Protein AF-A0AAV7XC94-F1 (afdb_monomer)

pLDDT: mean 72.64, std 17.97, range [33.59, 94.62]

Sequence (104 aa):
MVASLAPSDSPNALSVISAAINGQRGFNDAAASACSTCGEEKAPKKCSKCKAVQYCDRECQRLHWFLHKKACARLGSSINALGNHNNSLTEGSASQTSTNFVSA

Nearest PDB structures (foldseek):
  6cby-assembly2_B  TM=8.749E-01  e=3.946E-02  Homo sapiens
  6paf-assembly1_A  TM=8.270E-01  e=3.946E-02  Homo sapiens
  2dan-assembly1_A  TM=7.561E-01  e=1.829E-02  Homo sapiens
  2d8q-assembly1_A  TM=6.613E-01  e=1.706E-02  Homo sapiens
  6p7z-assembly1_A  TM=7.333E-01  e=2.256E-02  Homo sapiens

Organism: NCBI:txid439358

Radius of gyration: 21.7 Å; Cα contacts (8 Å, |Δi|>4): 77; chains: 1; bounding box: 29×48×55 Å

Structure (mmCIF, N/CA/C/O backbone):
data_AF-A0AAV7XC94-F1
#
_entry.id   AF-A0AAV7XC94-F1
#
loop_
_atom_site.group_PDB
_atom_site.id
_atom_site.type_symbol
_atom_site.label_atom_id
_atom_site.label_alt_id
_atom_site.label_comp_id
_atom_site.label_asym_id
_atom_site.label_entity_id
_atom_site.label_seq_id
_atom_site.pdbx_PDB_ins_code
_atom_site.Cartn_x
_atom_site.Cartn_y
_atom_site.Cartn_z
_atom_site.occupancy
_atom_site.B_iso_or_equiv
_atom_site.auth_seq_id
_atom_site.auth_comp_id
_atom_site.auth_asym_id
_atom_site.auth_atom_id
_atom_site.pdbx_PDB_model_num
ATOM 1 N N . MET A 1 1 ? -15.736 2.435 44.854 1.00 47.00 1 MET A N 1
ATOM 2 C CA . MET A 1 1 ? -15.168 1.076 44.751 1.00 47.00 1 MET A CA 1
ATOM 3 C C . MET A 1 1 ? -14.555 0.962 43.363 1.00 47.00 1 MET A C 1
ATOM 5 O O . MET A 1 1 ? -15.300 0.986 42.396 1.00 47.00 1 MET A O 1
ATOM 9 N N . VAL A 1 2 ? -13.225 0.991 43.253 1.00 49.41 2 VAL A N 1
ATOM 10 C CA . VAL A 1 2 ? -12.507 0.820 41.976 1.00 49.41 2 VAL A CA 1
ATOM 11 C C . VAL A 1 2 ? -12.248 -0.673 41.801 1.00 49.41 2 VAL A C 1
ATOM 13 O O . VAL A 1 2 ? -11.648 -1.290 42.676 1.00 49.41 2 VAL A O 1
ATOM 16 N N . ALA A 1 3 ? -12.752 -1.262 40.718 1.00 52.62 3 ALA A N 1
ATOM 17 C CA . ALA A 1 3 ? -12.466 -2.647 40.369 1.00 52.62 3 ALA A CA 1
ATOM 18 C C . ALA A 1 3 ? -11.039 -2.741 39.805 1.00 52.62 3 ALA A C 1
ATOM 20 O O . ALA A 1 3 ? -10.679 -1.979 38.907 1.00 52.62 3 ALA A O 1
ATOM 21 N N . SER A 1 4 ? -10.225 -3.656 40.336 1.00 59.31 4 SER A N 1
ATOM 22 C CA . SER A 1 4 ? -8.904 -3.978 39.788 1.00 59.31 4 SER A CA 1
ATOM 23 C C . SER A 1 4 ? -9.058 -4.541 38.374 1.00 59.31 4 SER A C 1
ATOM 25 O O . SER A 1 4 ? -9.587 -5.631 38.193 1.00 59.31 4 SER A O 1
ATOM 27 N N . LEU A 1 5 ? -8.603 -3.786 37.374 1.00 58.00 5 LEU A N 1
ATOM 28 C CA . LEU A 1 5 ? -8.712 -4.121 35.946 1.00 58.00 5 LEU A CA 1
ATOM 29 C C . LEU A 1 5 ? -7.554 -4.989 35.415 1.00 58.00 5 LEU A C 1
ATOM 31 O O . LEU A 1 5 ? -7.440 -5.173 34.207 1.00 58.00 5 LEU A O 1
ATOM 35 N N . ALA A 1 6 ? -6.676 -5.506 36.276 1.00 64.19 6 ALA A N 1
ATOM 36 C CA . ALA A 1 6 ? -5.547 -6.326 35.845 1.00 64.19 6 ALA A CA 1
ATOM 37 C C . ALA A 1 6 ? -5.864 -7.822 36.034 1.00 64.19 6 ALA A C 1
ATOM 39 O O . ALA A 1 6 ? -6.093 -8.233 37.174 1.00 64.19 6 ALA A O 1
ATOM 40 N N . PRO A 1 7 ? -5.874 -8.649 34.969 1.00 60.41 7 PRO A N 1
ATOM 41 C CA . PRO A 1 7 ? -5.828 -10.096 35.138 1.00 60.41 7 PRO A CA 1
ATOM 42 C C . PRO A 1 7 ? -4.518 -10.479 35.848 1.00 60.41 7 PRO A C 1
ATOM 44 O O . PRO A 1 7 ? -3.471 -9.885 35.599 1.00 60.41 7 PRO A O 1
ATOM 47 N N . SER A 1 8 ? -4.587 -11.449 36.761 1.00 63.34 8 SER A N 1
ATOM 48 C CA . SER A 1 8 ? -3.474 -11.906 37.611 1.00 63.34 8 SER A CA 1
ATOM 49 C C . SER A 1 8 ? -2.351 -12.625 36.859 1.00 63.34 8 SER A C 1
ATOM 51 O O . SER A 1 8 ? -1.330 -12.951 37.459 1.00 63.34 8 SER A O 1
ATOM 53 N N . ASP A 1 9 ? -2.527 -12.859 35.561 1.00 74.25 9 ASP A N 1
ATOM 54 C CA . ASP A 1 9 ? -1.552 -13.532 34.720 1.00 74.25 9 ASP A CA 1
ATOM 55 C C . ASP A 1 9 ? -0.725 -12.488 33.974 1.00 74.25 9 ASP A C 1
ATOM 57 O O . ASP A 1 9 ? -1.225 -11.735 33.131 1.00 74.25 9 ASP A O 1
ATOM 61 N N . SER A 1 10 ? 0.564 -12.425 34.301 1.00 75.06 10 SER A N 1
ATOM 62 C CA . SER A 1 10 ? 1.506 -11.598 33.564 1.00 75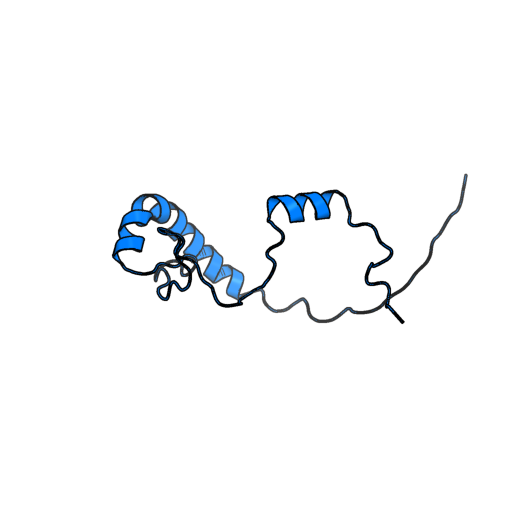.06 10 SER A CA 1
ATOM 63 C C . SER A 1 10 ? 1.567 -12.074 32.105 1.00 75.06 10 SER A C 1
ATOM 65 O O . SER A 1 10 ? 1.687 -13.275 31.841 1.00 75.06 10 SER A O 1
ATOM 67 N N . PRO A 1 11 ? 1.472 -11.160 31.123 1.00 78.25 11 PRO A N 1
ATOM 68 C CA . PRO A 1 11 ? 1.561 -11.545 29.725 1.00 78.25 11 PRO A CA 1
ATOM 69 C C . PRO A 1 11 ? 2.936 -12.163 29.454 1.00 78.25 11 PRO A C 1
ATOM 71 O O . PRO A 1 11 ? 3.967 -11.629 29.866 1.00 78.25 11 PRO A O 1
ATOM 74 N N . ASN A 1 12 ? 2.945 -13.296 28.749 1.00 88.12 12 ASN A N 1
ATOM 75 C CA . ASN A 1 12 ? 4.170 -13.945 28.292 1.00 88.12 12 ASN A CA 1
ATOM 76 C C . ASN A 1 12 ? 5.077 -12.920 27.582 1.00 88.12 12 ASN A C 1
ATOM 78 O O . ASN A 1 12 ? 4.604 -12.118 26.779 1.00 88.12 12 ASN A O 1
ATOM 82 N N . ALA A 1 13 ? 6.389 -12.966 27.818 1.00 87.38 13 ALA A N 1
ATOM 83 C CA . ALA A 1 13 ? 7.348 -12.066 27.177 1.00 87.38 13 ALA A CA 1
ATOM 84 C C . ALA A 1 13 ? 7.169 -12.014 25.647 1.00 87.38 13 ALA A C 1
ATOM 86 O O . ALA A 1 13 ? 7.224 -10.940 25.051 1.00 87.38 13 ALA A O 1
ATOM 87 N N . LEU A 1 14 ? 6.856 -13.153 25.014 1.00 87.81 14 LEU A N 1
ATOM 88 C CA . LEU A 1 14 ? 6.553 -13.206 23.581 1.00 87.81 14 LEU A CA 1
ATOM 89 C C . LEU A 1 14 ? 5.295 -12.422 23.191 1.00 87.81 14 LEU A C 1
ATOM 91 O O . LEU A 1 14 ? 5.293 -11.794 22.132 1.00 87.81 14 LEU A O 1
ATOM 95 N N . SER A 1 15 ? 4.236 -12.436 24.006 1.00 82.12 15 SER A N 1
ATOM 96 C CA . SER A 1 15 ? 3.019 -11.676 23.705 1.00 82.12 15 SER A CA 1
ATOM 97 C C . SER A 1 15 ? 3.249 -10.177 23.875 1.00 82.12 15 SER A C 1
ATOM 99 O O . SER A 1 15 ? 2.776 -9.404 23.046 1.00 82.12 15 SER A O 1
ATOM 101 N N . VAL A 1 16 ? 4.057 -9.769 24.859 1.00 83.00 16 VAL A N 1
ATOM 102 C CA . VAL A 1 16 ? 4.460 -8.367 25.049 1.00 83.00 16 VAL A CA 1
ATOM 103 C C . VAL A 1 16 ? 5.313 -7.871 23.881 1.00 83.00 16 VAL A C 1
ATOM 105 O O . VAL A 1 16 ? 5.020 -6.823 23.311 1.00 83.00 16 VAL A O 1
ATOM 108 N N . ILE A 1 17 ? 6.330 -8.637 23.472 1.00 85.31 17 ILE A N 1
ATOM 109 C CA . ILE A 1 17 ? 7.192 -8.288 22.330 1.00 85.31 17 ILE A CA 1
ATOM 110 C C . ILE A 1 17 ? 6.369 -8.232 21.040 1.00 85.31 17 ILE A C 1
ATOM 112 O O . ILE A 1 17 ? 6.494 -7.286 20.265 1.00 85.31 17 ILE A O 1
ATOM 116 N N . SER A 1 18 ? 5.484 -9.207 20.822 1.00 83.00 18 SER A N 1
ATOM 117 C CA . SER A 1 18 ? 4.613 -9.229 19.643 1.00 83.00 18 SER A CA 1
ATOM 118 C C . SER A 1 18 ? 3.646 -8.046 19.628 1.00 83.00 18 SER A C 1
ATOM 120 O O . SER A 1 18 ? 3.433 -7.455 18.572 1.00 83.00 18 SER A O 1
ATOM 122 N N . ALA A 1 19 ? 3.081 -7.670 20.777 1.00 78.50 19 ALA A N 1
ATOM 123 C CA . ALA A 1 19 ? 2.218 -6.498 20.895 1.00 78.50 19 ALA A CA 1
ATOM 124 C C . ALA A 1 19 ? 2.989 -5.189 20.652 1.00 78.50 19 ALA A C 1
ATOM 126 O O . ALA A 1 19 ? 2.470 -4.284 20.005 1.00 78.50 19 ALA A O 1
ATOM 127 N N . ALA A 1 20 ? 4.243 -5.102 21.102 1.00 82.19 20 ALA A N 1
ATOM 128 C CA . ALA A 1 20 ? 5.097 -3.940 20.868 1.00 82.19 20 ALA A CA 1
ATOM 129 C C . ALA A 1 20 ? 5.506 -3.799 19.391 1.00 82.19 20 ALA A C 1
ATOM 131 O O . ALA A 1 20 ? 5.414 -2.707 18.836 1.00 82.19 20 ALA A O 1
ATOM 132 N N . ILE A 1 21 ? 5.905 -4.897 18.733 1.00 83.75 21 ILE A N 1
ATOM 133 C CA . ILE A 1 21 ? 6.300 -4.898 17.312 1.00 83.75 21 ILE A CA 1
ATOM 134 C C . ILE A 1 21 ? 5.105 -4.590 16.408 1.00 83.75 21 ILE A C 1
ATOM 136 O O . ILE A 1 21 ? 5.224 -3.818 15.459 1.00 83.75 21 ILE A O 1
ATOM 140 N N . ASN A 1 22 ? 3.949 -5.189 16.693 1.00 74.12 22 ASN A N 1
ATOM 141 C CA . ASN A 1 22 ? 2.747 -4.990 15.884 1.00 74.12 22 ASN A CA 1
ATOM 142 C C . ASN A 1 22 ? 1.986 -3.698 16.235 1.00 74.12 22 ASN A C 1
ATOM 144 O O . ASN A 1 22 ? 1.032 -3.350 15.532 1.00 74.12 22 ASN A O 1
ATOM 148 N N . GLY A 1 23 ? 2.424 -2.997 17.287 1.00 72.19 23 GLY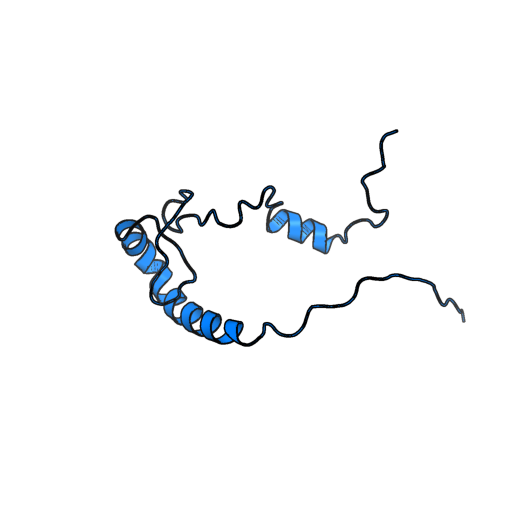 A N 1
ATOM 149 C CA . GLY A 1 23 ? 1.758 -1.850 17.887 1.00 72.19 23 GLY A CA 1
ATOM 150 C C . GLY A 1 23 ? 0.485 -2.248 18.635 1.00 72.19 23 GLY A C 1
ATOM 151 O O . GLY A 1 23 ? -0.317 -3.057 18.163 1.00 72.19 23 GLY A O 1
ATOM 152 N N . GLN A 1 24 ? 0.241 -1.613 19.783 1.00 62.19 24 GLN A N 1
ATOM 153 C CA . GLN A 1 24 ? -1.099 -1.556 20.360 1.00 62.19 24 GLN A CA 1
ATOM 154 C C . GLN A 1 24 ? -1.952 -0.753 19.369 1.00 62.19 24 GLN A C 1
ATOM 156 O O . GLN A 1 24 ? -1.972 0.475 19.431 1.00 62.19 24 GLN A O 1
ATOM 161 N N . ARG A 1 25 ? -2.607 -1.419 18.407 1.00 59.59 25 ARG A N 1
ATOM 162 C CA . ARG A 1 25 ? -3.622 -0.795 17.542 1.00 59.59 25 ARG A CA 1
ATOM 163 C C . ARG A 1 25 ? -4.846 -0.465 18.396 1.00 59.59 25 ARG A C 1
ATOM 165 O O . ARG A 1 25 ? -5.879 -1.123 18.322 1.00 59.59 25 ARG A O 1
ATOM 172 N N . GLY A 1 26 ? -4.674 0.503 19.290 1.00 59.09 26 GLY A N 1
ATOM 173 C CA . GLY A 1 26 ? -5.742 1.118 20.048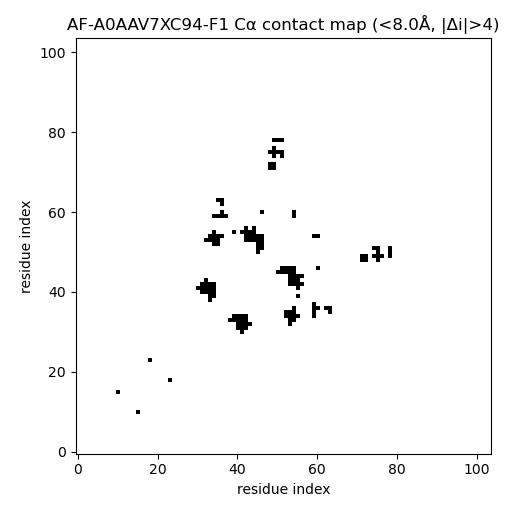 1.00 59.09 26 GLY A CA 1
ATOM 174 C C . GLY A 1 26 ? -6.699 1.779 19.068 1.00 59.09 26 GLY A C 1
ATOM 175 O O . GLY A 1 26 ? -6.268 2.534 18.204 1.00 59.09 26 GLY A O 1
ATOM 176 N N . PHE A 1 27 ? -7.980 1.459 19.235 1.00 53.31 27 PHE A N 1
ATOM 177 C CA . PHE A 1 27 ? -9.126 1.956 18.475 1.00 53.31 27 PHE A CA 1
ATOM 178 C C . PHE A 1 27 ? -9.219 1.419 17.044 1.00 53.31 27 PHE A C 1
ATOM 180 O O . PHE A 1 27 ? -8.849 2.021 16.044 1.00 53.31 27 PHE A O 1
ATOM 187 N N . ASN A 1 28 ? -9.783 0.216 16.990 1.00 62.34 28 ASN A N 1
ATOM 188 C CA . ASN A 1 28 ? -10.377 -0.380 15.812 1.00 62.34 28 ASN A CA 1
ATOM 189 C C . ASN A 1 28 ? -11.554 0.479 15.309 1.00 62.34 28 ASN A C 1
ATOM 191 O O . ASN A 1 28 ? -12.705 0.201 15.642 1.00 62.34 28 ASN A O 1
ATOM 195 N N . ASP A 1 29 ? -11.283 1.455 14.448 1.00 54.41 29 ASP A N 1
ATOM 196 C CA . ASP A 1 29 ? -12.259 1.848 13.435 1.00 54.41 29 ASP A CA 1
ATOM 197 C C . ASP A 1 29 ? -12.264 0.740 12.381 1.00 54.41 29 ASP A C 1
ATOM 199 O O . ASP A 1 29 ? -11.450 0.724 11.457 1.00 54.41 29 ASP A O 1
ATOM 203 N N . ALA A 1 30 ? -13.173 -0.222 12.546 1.00 53.81 30 ALA A N 1
ATOM 204 C CA . ALA A 1 30 ? -13.325 -1.460 11.771 1.00 53.81 30 ALA A CA 1
ATOM 205 C C . ALA A 1 30 ? -13.447 -1.307 10.230 1.00 53.81 30 ALA A C 1
ATOM 207 O O . ALA A 1 30 ? -13.751 -2.275 9.534 1.00 53.81 30 ALA A O 1
ATOM 208 N N . ALA A 1 31 ? -13.234 -0.119 9.666 1.00 55.06 31 ALA A N 1
ATOM 209 C CA . ALA A 1 31 ? -13.296 0.159 8.237 1.00 55.06 31 ALA A CA 1
ATOM 210 C C . ALA A 1 31 ? -12.317 1.251 7.756 1.00 55.06 31 ALA A C 1
ATOM 212 O O . ALA A 1 31 ? -12.391 1.633 6.585 1.00 55.06 31 ALA A O 1
ATOM 213 N N . ALA A 1 32 ? -11.388 1.744 8.590 1.00 57.50 32 ALA A N 1
ATOM 214 C CA . ALA A 1 32 ? -10.394 2.740 8.177 1.00 57.50 32 ALA A CA 1
ATOM 215 C C . ALA A 1 32 ? -9.288 2.078 7.343 1.00 57.50 32 ALA A C 1
ATOM 217 O O . ALA A 1 32 ? -8.165 1.814 7.762 1.00 57.50 32 ALA A O 1
ATOM 218 N N . SER A 1 33 ? -9.651 1.742 6.117 1.00 75.06 33 SER A N 1
ATOM 219 C CA . SER A 1 33 ? -8.723 1.227 5.136 1.00 75.06 33 SER A CA 1
ATOM 220 C C . SER A 1 33 ? -7.827 2.360 4.665 1.00 75.06 33 SER A C 1
ATOM 222 O O . SER A 1 33 ? -8.294 3.254 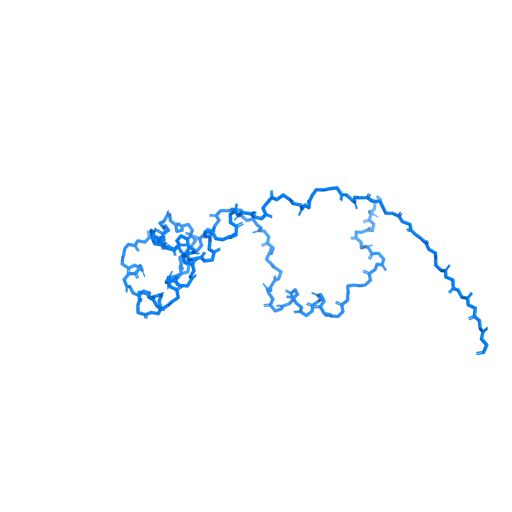3.964 1.00 75.06 33 SER A O 1
ATOM 224 N N . ALA A 1 34 ? -6.563 2.350 5.075 1.00 87.00 34 ALA A N 1
ATOM 225 C CA . ALA A 1 34 ? -5.597 3.354 4.651 1.00 87.00 34 ALA A CA 1
ATOM 226 C C . ALA A 1 34 ? -5.136 3.108 3.209 1.00 87.00 34 ALA A C 1
ATOM 228 O O . ALA A 1 34 ? -5.016 1.965 2.744 1.00 87.00 34 ALA A O 1
ATOM 229 N N . CYS A 1 35 ? -4.850 4.190 2.493 1.00 91.62 35 CYS A N 1
ATOM 230 C CA . CYS A 1 35 ? -4.260 4.110 1.170 1.00 91.62 35 CYS A CA 1
ATOM 231 C C . CYS A 1 35 ? -2.836 3.560 1.258 1.00 91.62 35 CYS A C 1
ATOM 233 O O . CYS A 1 35 ? -1.970 4.149 1.897 1.00 91.62 35 CYS A O 1
ATOM 235 N N . SER A 1 36 ? -2.548 2.479 0.533 1.00 89.88 36 SER A N 1
ATOM 236 C CA . SER A 1 36 ? -1.212 1.865 0.518 1.00 89.88 36 SER A CA 1
ATOM 237 C C . SER A 1 36 ? -0.136 2.709 -0.184 1.00 89.88 36 SER A C 1
ATOM 239 O O . SER A 1 36 ? 1.006 2.271 -0.262 1.00 89.88 36 SER A O 1
ATOM 241 N N . THR A 1 37 ? -0.494 3.873 -0.735 1.00 92.69 37 THR A N 1
ATOM 242 C CA . THR A 1 37 ? 0.436 4.775 -1.433 1.00 92.69 37 THR A CA 1
ATOM 243 C C . THR A 1 37 ? 0.698 6.050 -0.640 1.00 92.69 37 THR A C 1
ATOM 245 O O . THR A 1 37 ? 1.854 6.406 -0.455 1.00 92.69 37 THR A O 1
ATOM 248 N N . CYS A 1 38 ? -0.353 6.747 -0.193 1.00 90.44 38 CYS A N 1
ATOM 249 C CA . CYS A 1 38 ? -0.229 8.037 0.496 1.00 90.44 38 CYS A CA 1
ATOM 250 C C . CYS A 1 38 ? -0.513 7.973 2.002 1.00 90.44 38 CYS A C 1
ATOM 252 O O . CYS A 1 38 ? -0.315 8.971 2.679 1.00 90.44 38 CYS A O 1
ATOM 254 N N . GLY A 1 39 ? -0.976 6.837 2.532 1.00 87.38 39 GLY A N 1
ATOM 255 C CA . GLY A 1 39 ? -1.262 6.675 3.961 1.00 87.38 39 GLY A CA 1
ATOM 256 C C . GLY A 1 39 ? -2.564 7.318 4.441 1.00 87.38 39 GLY A C 1
ATOM 257 O O . GLY A 1 39 ? -2.949 7.074 5.576 1.00 87.38 39 GLY A O 1
ATOM 258 N N . GLU A 1 40 ? -3.262 8.070 3.584 1.00 86.56 40 GLU A N 1
ATOM 259 C CA . GLU A 1 40 ? -4.535 8.702 3.936 1.00 86.56 40 GLU A CA 1
ATOM 260 C C . GLU A 1 40 ? -5.588 7.679 4.357 1.00 86.56 40 GLU A C 1
ATOM 262 O O . GLU A 1 40 ? -5.757 6.614 3.743 1.00 86.56 40 GLU A O 1
ATOM 267 N N . GLU A 1 41 ? -6.320 8.038 5.402 1.00 79.88 41 GLU A N 1
ATOM 268 C CA . GLU A 1 41 ? -7.422 7.256 5.936 1.00 79.88 41 GLU A CA 1
ATOM 269 C C . GLU A 1 41 ? -8.647 7.407 5.014 1.00 79.88 41 GLU A C 1
ATOM 271 O O . GLU A 1 41 ? -8.861 8.456 4.410 1.00 79.88 41 GLU A O 1
ATOM 276 N N . LYS A 1 42 ? -9.476 6.357 4.898 1.00 80.06 42 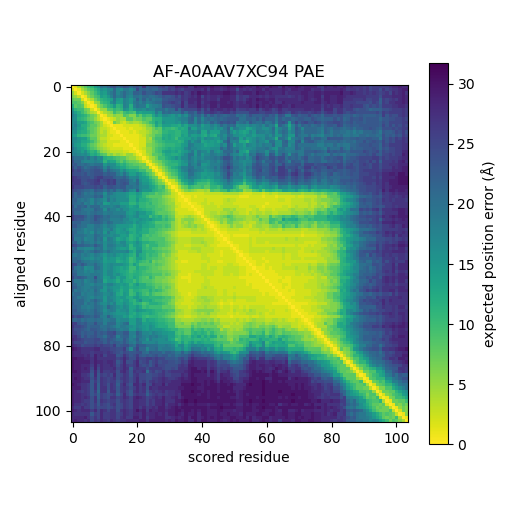LYS A N 1
ATOM 277 C CA . LYS A 1 42 ? -10.649 6.275 3.990 1.00 80.06 42 LYS A CA 1
ATOM 278 C C . LYS A 1 42 ? -10.315 6.056 2.506 1.00 80.06 42 LYS A C 1
ATOM 280 O O . LYS A 1 42 ? -10.846 6.737 1.634 1.00 80.06 42 LYS A O 1
ATOM 285 N N . ALA A 1 43 ? -9.515 5.046 2.179 1.00 83.69 43 ALA A N 1
ATOM 286 C CA . ALA A 1 43 ? -9.347 4.570 0.806 1.00 83.69 43 ALA A CA 1
ATOM 287 C C . ALA A 1 43 ? -10.590 3.782 0.327 1.00 83.69 43 ALA A C 1
ATOM 289 O O . ALA A 1 43 ? -10.798 2.651 0.774 1.00 83.69 43 ALA A O 1
ATOM 290 N N . PRO A 1 44 ? -11.414 4.307 -0.605 1.00 84.44 44 PRO A N 1
ATOM 291 C CA . PRO A 1 44 ? -12.652 3.640 -1.012 1.00 84.44 44 PRO A CA 1
ATOM 292 C C . PRO A 1 44 ? -12.414 2.515 -2.028 1.00 84.44 44 PRO A C 1
ATOM 294 O O . PRO A 1 44 ? -13.263 1.641 -2.208 1.00 84.44 44 PRO A O 1
ATOM 297 N N . LYS A 1 45 ? -11.282 2.535 -2.742 1.00 87.50 45 LYS A N 1
ATOM 298 C CA . LYS A 1 45 ? -11.044 1.655 -3.889 1.00 87.50 45 LYS A CA 1
ATOM 299 C C . LYS A 1 45 ? -10.085 0.540 -3.514 1.00 87.50 45 LYS A C 1
ATOM 301 O O . LYS A 1 45 ? -8.945 0.782 -3.131 1.00 87.50 45 LYS A O 1
ATOM 306 N N . LYS A 1 46 ? -10.513 -0.703 -3.719 1.00 91.62 46 LYS A N 1
ATOM 307 C CA . LYS A 1 46 ? -9.651 -1.885 -3.589 1.00 91.62 46 LYS A CA 1
ATOM 308 C C . LYS A 1 46 ? -9.071 -2.271 -4.942 1.00 91.62 46 LYS A C 1
ATOM 310 O O . LYS A 1 46 ? -9.694 -2.063 -5.984 1.00 91.62 46 LYS A O 1
ATOM 315 N N . CYS A 1 47 ? -7.889 -2.879 -4.941 1.00 91.75 47 CYS A N 1
ATOM 316 C CA . CYS A 1 47 ? -7.350 -3.484 -6.156 1.00 91.75 47 CYS A CA 1
ATOM 317 C C . CYS A 1 47 ? -8.308 -4.573 -6.670 1.00 91.75 47 CYS A C 1
ATOM 319 O O . CYS A 1 47 ? -8.590 -5.534 -5.960 1.00 91.75 47 CYS A O 1
ATOM 321 N N . SER A 1 48 ? -8.782 -4.462 -7.912 1.00 88.31 48 SER A N 1
ATOM 322 C CA . SER A 1 48 ? -9.767 -5.396 -8.478 1.00 88.31 48 SER A CA 1
ATOM 323 C C . SER A 1 48 ? -9.257 -6.834 -8.611 1.00 88.31 48 SER A C 1
ATOM 325 O O . SER A 1 48 ? -10.048 -7.770 -8.531 1.00 88.31 48 SER A O 1
ATOM 327 N N . LYS A 1 49 ? -7.942 -7.018 -8.786 1.00 88.62 49 LYS A N 1
ATOM 328 C CA . LYS A 1 49 ? -7.323 -8.337 -8.987 1.00 88.62 49 LYS A CA 1
ATOM 329 C C . LYS A 1 49 ? -7.133 -9.103 -7.684 1.00 88.62 49 LYS A C 1
ATOM 331 O O . LYS A 1 49 ? -7.545 -10.248 -7.582 1.00 88.62 49 LYS A O 1
ATOM 336 N N . CYS A 1 50 ?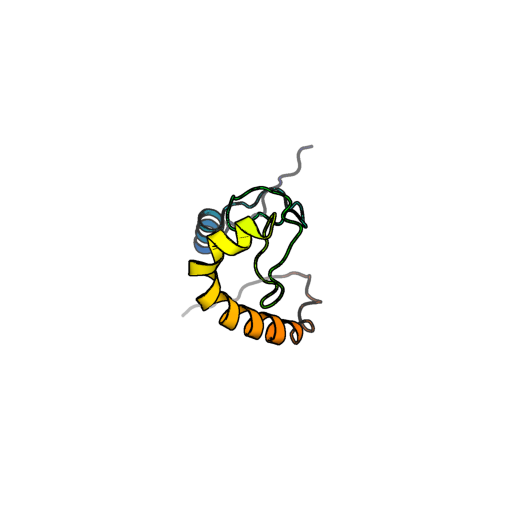 -6.487 -8.478 -6.703 1.00 90.75 50 CYS A N 1
ATOM 337 C CA . CYS A 1 50 ? -6.111 -9.159 -5.465 1.00 90.75 50 CYS A CA 1
ATOM 338 C C . CYS A 1 50 ? -7.033 -8.842 -4.288 1.00 90.75 50 CYS A C 1
ATOM 340 O O . CYS A 1 50 ? -7.002 -9.567 -3.304 1.00 90.75 50 CYS A O 1
ATOM 342 N 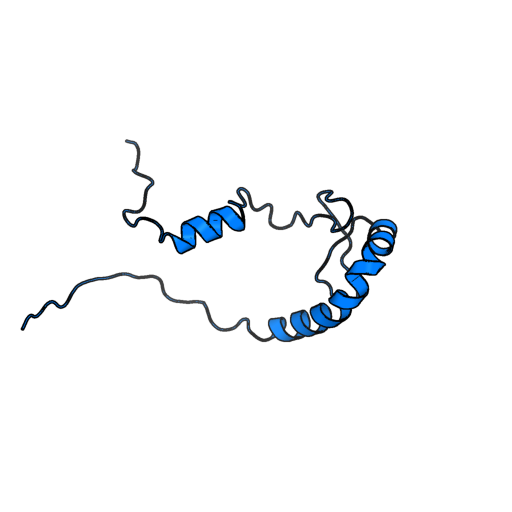N . LYS A 1 51 ? -7.800 -7.743 -4.350 1.00 88.50 51 LYS A N 1
ATOM 343 C CA . LYS A 1 51 ? -8.688 -7.227 -3.290 1.00 88.50 51 LYS A CA 1
ATOM 344 C C . LYS A 1 51 ? -8.030 -7.011 -1.913 1.00 88.50 51 LYS A C 1
ATOM 346 O O . LYS A 1 51 ? -8.719 -6.627 -0.975 1.00 88.50 51 LYS A O 1
ATOM 351 N N . ALA A 1 52 ? -6.711 -7.190 -1.813 1.00 86.50 52 ALA A N 1
ATOM 352 C CA . ALA A 1 52 ? -5.949 -7.160 -0.568 1.00 86.50 52 ALA A CA 1
ATOM 353 C C . ALA A 1 52 ? -5.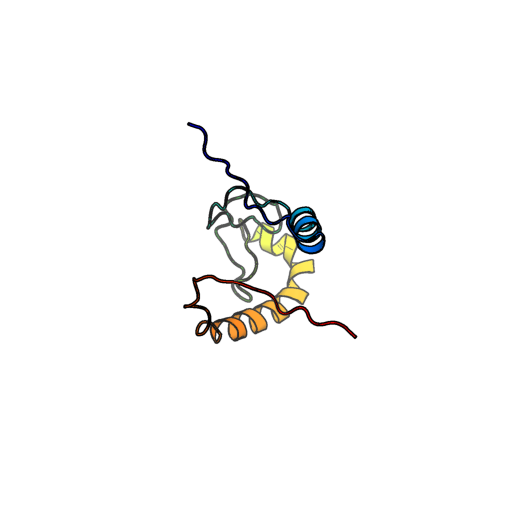442 -5.760 -0.181 1.00 86.50 52 ALA A C 1
ATOM 355 O O . ALA A 1 52 ? -5.233 -5.490 0.994 1.00 86.50 52 ALA A O 1
ATOM 356 N N . VAL A 1 53 ? -5.239 -4.869 -1.156 1.00 89.62 53 VAL A N 1
ATOM 357 C CA . VAL A 1 53 ? -4.734 -3.499 -0.937 1.00 89.62 53 VAL A CA 1
ATOM 358 C C . VAL A 1 53 ? -5.740 -2.457 -1.403 1.00 89.62 53 VAL A C 1
ATOM 360 O O . VAL A 1 53 ? -6.574 -2.736 -2.277 1.00 89.62 53 VAL A O 1
ATOM 363 N N . GLN A 1 54 ? -5.644 -1.259 -0.828 1.00 92.12 54 GLN A N 1
ATOM 364 C CA . GLN A 1 54 ? -6.628 -0.191 -0.986 1.00 92.12 54 GLN A CA 1
ATOM 365 C C . GLN A 1 54 ? -5.939 1.126 -1.328 1.00 92.12 54 GLN A C 1
ATOM 367 O O . GLN A 1 54 ? -4.804 1.379 -0.924 1.00 92.12 54 GLN A O 1
ATOM 372 N N . TYR A 1 55 ? -6.624 1.942 -2.117 1.00 92.94 55 TYR A N 1
ATOM 373 C CA . TYR A 1 55 ? -6.125 3.193 -2.662 1.00 92.94 55 TYR A CA 1
ATOM 374 C C . TYR A 1 55 ? -7.215 4.261 -2.605 1.00 92.94 55 TYR A C 1
ATOM 376 O O . TYR A 1 55 ? -8.401 3.948 -2.740 1.00 92.94 55 TYR A O 1
ATOM 384 N N . CYS A 1 56 ? -6.810 5.524 -2.470 1.00 92.19 56 CYS A N 1
ATOM 385 C CA . CYS A 1 56 ? -7.707 6.659 -2.687 1.00 92.19 56 CYS A CA 1
ATOM 386 C C . CYS A 1 56 ? -8.257 6.603 -4.118 1.00 92.19 56 CYS A C 1
ATOM 388 O O . CYS A 1 56 ? -9.462 6.501 -4.349 1.00 92.19 56 CYS A O 1
ATOM 390 N N . ASP A 1 57 ? -7.331 6.548 -5.084 1.00 91.69 57 ASP A N 1
ATOM 391 C CA . ASP A 1 57 ? -7.615 6.711 -6.505 1.00 91.69 57 ASP A CA 1
ATOM 392 C C . ASP A 1 57 ? -6.694 5.891 -7.404 1.00 91.69 57 ASP A C 1
ATOM 394 O O . ASP A 1 57 ? -5.721 5.263 -6.976 1.00 91.69 57 ASP A O 1
ATOM 398 N N . ARG A 1 58 ? -6.997 5.939 -8.704 1.00 92.25 58 ARG A N 1
ATOM 399 C CA . ARG A 1 58 ? -6.218 5.267 -9.744 1.00 92.25 58 ARG A CA 1
ATOM 400 C C . ARG A 1 58 ? -4.781 5.786 -9.840 1.00 92.25 58 ARG A C 1
ATOM 402 O O . ARG A 1 58 ? -3.891 5.014 -10.185 1.00 92.25 58 ARG A O 1
ATOM 409 N N . GLU A 1 59 ? -4.545 7.044 -9.486 1.00 94.12 59 GLU A N 1
ATOM 410 C CA . GLU A 1 59 ? -3.199 7.624 -9.456 1.00 94.12 59 GLU A CA 1
ATOM 411 C C . GLU A 1 59 ? -2.346 6.984 -8.356 1.00 94.12 59 GLU A C 1
ATOM 413 O O . GLU A 1 59 ? -1.250 6.498 -8.630 1.00 94.12 59 GLU A O 1
ATOM 418 N N . CYS A 1 60 ? -2.897 6.831 -7.146 1.00 94.62 60 CYS A N 1
ATOM 419 C CA . CYS A 1 60 ? -2.231 6.102 -6.066 1.00 94.62 60 CYS A CA 1
ATOM 420 C C . CYS A 1 60 ? -1.936 4.648 -6.457 1.00 94.62 60 CYS A C 1
ATOM 422 O O . CYS A 1 60 ? -0.839 4.149 -6.199 1.00 94.62 60 CYS A O 1
ATOM 424 N N . GLN A 1 61 ? -2.878 3.977 -7.128 1.00 93.25 61 GLN A N 1
ATOM 425 C CA . GLN A 1 61 ? -2.658 2.623 -7.638 1.00 93.25 61 GLN A CA 1
ATOM 426 C C . GLN A 1 61 ? -1.506 2.568 -8.650 1.00 93.25 61 GLN A C 1
ATOM 428 O O . GLN A 1 61 ? -0.686 1.656 -8.576 1.00 93.25 61 GLN A O 1
ATOM 433 N N . ARG A 1 62 ? -1.431 3.518 -9.592 1.00 93.81 62 ARG A N 1
ATOM 434 C CA . ARG A 1 62 ? -0.364 3.589 -10.605 1.00 93.81 62 ARG A CA 1
ATOM 435 C C . ARG A 1 62 ? 1.004 3.827 -9.979 1.00 93.81 62 ARG A C 1
ATOM 437 O O . ARG A 1 62 ? 1.944 3.126 -10.339 1.00 93.81 62 ARG A O 1
ATOM 444 N N . LEU A 1 63 ? 1.097 4.748 -9.021 1.00 94.00 63 LEU A N 1
ATOM 445 C CA . LEU A 1 63 ? 2.337 5.027 -8.293 1.00 94.00 63 LEU A CA 1
ATOM 446 C C . LEU A 1 63 ? 2.837 3.786 -7.539 1.00 94.00 63 LEU A C 1
ATOM 448 O O . LEU A 1 63 ? 4.006 3.424 -7.644 1.00 94.00 63 LEU A O 1
ATOM 452 N N . HIS A 1 64 ? 1.943 3.068 -6.852 1.00 93.56 64 HIS A N 1
ATOM 453 C CA . HIS A 1 64 ? 2.314 1.855 -6.116 1.00 93.56 64 HIS A CA 1
ATOM 454 C C . HIS A 1 64 ? 2.444 0.606 -7.011 1.00 93.56 64 HIS A C 1
ATOM 456 O O . HIS A 1 64 ? 2.961 -0.424 -6.574 1.00 93.56 64 HIS A O 1
ATOM 462 N N . TRP A 1 65 ? 2.016 0.656 -8.277 1.00 93.44 65 TRP A N 1
ATOM 463 C CA . TRP A 1 65 ? 1.942 -0.519 -9.152 1.00 93.44 65 TRP A CA 1
ATOM 464 C C . TRP A 1 65 ? 3.287 -1.221 -9.351 1.00 93.44 65 TRP A C 1
ATOM 466 O O . TRP A 1 65 ? 3.328 -2.452 -9.392 1.00 93.44 65 TRP A O 1
ATOM 476 N N . PHE A 1 66 ? 4.386 -0.469 -9.436 1.00 92.62 66 PHE A N 1
ATOM 477 C CA . PHE A 1 66 ? 5.726 -1.024 -9.647 1.00 92.62 66 PHE A CA 1
ATOM 478 C C . PHE A 1 66 ? 6.125 -2.026 -8.553 1.00 92.62 66 PHE A C 1
ATOM 480 O O . PHE A 1 66 ? 6.690 -3.078 -8.858 1.00 92.62 66 PHE A O 1
ATOM 487 N N . LEU A 1 67 ? 5.760 -1.743 -7.299 1.00 90.94 67 LEU A N 1
ATOM 488 C CA . LEU A 1 67 ? 5.980 -2.638 -6.163 1.00 90.94 67 LEU A CA 1
ATOM 489 C C . LEU A 1 67 ? 4.841 -3.659 -6.049 1.00 90.94 67 LEU A C 1
ATOM 491 O O . LEU A 1 67 ? 5.076 -4.856 -5.857 1.00 90.94 67 LEU A O 1
ATOM 495 N N . HIS A 1 68 ? 3.598 -3.210 -6.237 1.00 92.56 68 HIS A N 1
ATOM 496 C CA . HIS A 1 68 ? 2.422 -4.049 -6.051 1.00 92.56 68 HIS A CA 1
ATOM 497 C C . HIS A 1 68 ? 2.324 -5.192 -7.072 1.00 92.56 68 HIS A C 1
ATOM 499 O O . HIS A 1 68 ? 1.886 -6.278 -6.702 1.00 92.56 68 HIS A O 1
ATOM 505 N N . LYS A 1 69 ? 2.748 -5.018 -8.332 1.00 91.44 69 LYS A N 1
ATOM 506 C CA . LYS A 1 69 ? 2.555 -5.996 -9.426 1.00 91.44 69 LYS A CA 1
ATOM 507 C C . LYS A 1 69 ? 2.998 -7.417 -9.064 1.00 91.44 69 LYS A C 1
ATOM 509 O O . LYS A 1 69 ? 2.268 -8.368 -9.338 1.00 91.44 69 LYS A O 1
ATOM 514 N N . LYS A 1 70 ? 4.171 -7.567 -8.436 1.00 89.56 70 LYS A N 1
ATOM 515 C CA . LYS A 1 70 ? 4.716 -8.880 -8.038 1.00 89.56 70 LYS A CA 1
ATOM 516 C C . LYS A 1 70 ? 3.910 -9.514 -6.900 1.00 89.56 70 LYS A C 1
ATOM 518 O O . LYS A 1 70 ? 3.688 -10.720 -6.894 1.00 89.56 70 LYS A O 1
ATOM 523 N N . ALA A 1 71 ? 3.459 -8.705 -5.944 1.00 88.38 71 ALA A N 1
ATOM 524 C CA . ALA A 1 71 ? 2.650 -9.169 -4.819 1.00 88.38 71 ALA A CA 1
ATOM 525 C C . ALA A 1 71 ? 1.187 -9.436 -5.213 1.00 88.38 71 ALA A C 1
ATOM 527 O O . ALA A 1 71 ? 0.569 -10.352 -4.679 1.00 88.38 71 ALA A O 1
ATOM 528 N N . CYS A 1 72 ? 0.655 -8.683 -6.178 1.00 92.12 72 CYS A N 1
ATOM 529 C CA . CYS A 1 72 ? -0.732 -8.731 -6.635 1.00 92.12 72 CYS A CA 1
ATOM 530 C C . CYS A 1 72 ? -1.157 -10.145 -7.051 1.00 92.12 72 CYS A C 1
ATOM 532 O O . CYS A 1 72 ? -2.203 -10.622 -6.617 1.00 92.12 72 CYS A O 1
ATOM 534 N N . ALA A 1 73 ? -0.318 -10.832 -7.835 1.00 86.44 73 ALA A N 1
ATOM 535 C CA . ALA A 1 73 ? -0.594 -12.190 -8.300 1.00 86.44 73 ALA A CA 1
ATOM 536 C C . ALA A 1 73 ? -0.658 -13.205 -7.147 1.00 86.44 73 ALA A C 1
ATOM 538 O O . ALA A 1 73 ? -1.538 -14.056 -7.126 1.00 86.44 73 ALA A O 1
ATOM 539 N N . ARG A 1 74 ? 0.240 -13.081 -6.160 1.00 86.12 74 ARG A N 1
ATOM 540 C CA . ARG A 1 74 ? 0.290 -13.985 -5.001 1.00 86.12 74 ARG A CA 1
ATOM 541 C C . ARG A 1 74 ? -0.917 -13.791 -4.083 1.00 86.12 74 ARG A C 1
ATOM 543 O O . ARG A 1 74 ? -1.562 -14.756 -3.696 1.00 86.12 74 ARG A O 1
ATOM 550 N N . LEU A 1 75 ? -1.248 -12.533 -3.792 1.00 83.06 75 LEU A N 1
ATOM 551 C CA . LEU A 1 75 ? -2.347 -12.166 -2.895 1.00 83.06 75 LEU A CA 1
ATOM 552 C C . LEU A 1 75 ? -3.720 -12.580 -3.442 1.00 83.06 75 LEU A C 1
ATOM 554 O O . LEU A 1 75 ? -4.571 -13.012 -2.671 1.00 83.06 75 LEU A O 1
ATOM 558 N N . GLY A 1 76 ? -3.931 -12.480 -4.761 1.00 76.75 76 GLY A N 1
ATOM 559 C CA . GLY A 1 76 ? -5.187 -12.906 -5.385 1.00 76.75 76 GLY A CA 1
ATOM 560 C C . GLY A 1 76 ? -5.488 -14.391 -5.167 1.00 76.75 76 GLY A C 1
ATOM 561 O O . GLY A 1 76 ? -6.623 -14.744 -4.862 1.00 76.75 76 GLY A O 1
ATOM 562 N N . SER A 1 77 ? -4.473 -15.254 -5.243 1.00 72.00 77 SER A N 1
ATOM 563 C CA . SER A 1 77 ? -4.636 -16.691 -4.999 1.00 72.00 77 SER A CA 1
ATOM 564 C C . SER A 1 77 ? -4.922 -17.006 -3.528 1.00 72.00 77 SER A C 1
ATOM 566 O O . SER A 1 77 ? -5.792 -17.821 -3.234 1.00 72.00 77 SER A O 1
ATOM 568 N N . SER A 1 78 ? -4.236 -16.334 -2.597 1.00 68.62 78 SER A N 1
ATOM 569 C CA . SER A 1 78 ? -4.395 -16.578 -1.155 1.00 68.62 78 SER A CA 1
ATOM 570 C C . SER A 1 78 ? -5.762 -16.152 -0.616 1.00 68.62 78 SER A C 1
ATOM 572 O O . SER A 1 78 ? -6.337 -16.863 0.203 1.00 68.62 78 SER A O 1
ATOM 574 N N . ILE A 1 79 ? -6.315 -15.029 -1.093 1.00 68.69 79 ILE A N 1
ATOM 575 C CA . ILE A 1 79 ? -7.660 -14.573 -0.695 1.00 68.69 79 ILE A CA 1
ATOM 576 C C . ILE A 1 79 ? -8.732 -15.584 -1.132 1.00 68.69 79 ILE A C 1
ATOM 578 O O . ILE A 1 79 ? -9.652 -15.864 -0.368 1.00 68.69 79 ILE A O 1
ATOM 582 N N . ASN A 1 80 ? -8.597 -16.174 -2.325 1.00 63.28 80 ASN A N 1
ATOM 583 C CA . ASN A 1 80 ? -9.531 -17.203 -2.792 1.00 63.28 80 ASN A CA 1
ATOM 584 C C . ASN A 1 80 ? -9.456 -18.490 -1.949 1.00 63.28 80 ASN A C 1
ATOM 586 O O . ASN A 1 80 ? -10.476 -19.138 -1.749 1.00 63.28 80 ASN A O 1
ATOM 590 N N . ALA A 1 81 ? -8.278 -18.841 -1.422 1.00 64.38 81 ALA A N 1
ATOM 591 C CA . ALA A 1 81 ? -8.099 -20.023 -0.576 1.00 64.38 81 ALA A CA 1
ATOM 592 C C . ALA A 1 81 ? -8.617 -19.827 0.866 1.00 64.38 81 ALA A C 1
ATOM 594 O O . ALA A 1 81 ? -9.223 -20.733 1.434 1.00 64.38 81 ALA A O 1
ATOM 595 N N . LEU A 1 82 ? -8.430 -18.639 1.456 1.00 61.12 82 LEU A N 1
ATOM 596 C CA . LEU A 1 82 ? -8.880 -18.321 2.824 1.00 61.12 82 LEU A CA 1
ATOM 597 C C . LEU A 1 82 ? -10.409 -18.245 2.966 1.00 61.12 82 LEU A C 1
ATOM 599 O O . LEU A 1 82 ? -10.932 -18.451 4.058 1.00 61.12 82 LEU A O 1
ATOM 603 N N . GLY A 1 83 ? -11.138 -18.007 1.871 1.00 54.72 83 GLY A N 1
ATOM 604 C CA . GLY A 1 83 ? -12.604 -18.038 1.865 1.00 54.72 83 GLY A CA 1
ATOM 605 C C . GLY A 1 83 ? -13.220 -19.405 2.209 1.00 54.72 83 GLY A C 1
ATOM 606 O O . GLY A 1 83 ? -14.413 -19.458 2.486 1.00 54.72 83 GLY A O 1
ATOM 607 N N . ASN A 1 84 ? -12.432 -20.489 2.228 1.00 52.06 84 ASN A N 1
ATOM 608 C CA . ASN A 1 84 ? -12.908 -21.861 2.446 1.00 52.06 84 ASN A CA 1
ATOM 609 C C . ASN A 1 84 ? -12.672 -22.412 3.875 1.00 52.06 84 ASN A C 1
ATOM 611 O O . ASN A 1 84 ? -12.984 -23.569 4.133 1.00 52.06 84 ASN A O 1
ATOM 615 N N . HIS A 1 85 ? -12.128 -21.623 4.813 1.00 51.53 85 HIS A N 1
ATOM 616 C CA . HIS A 1 85 ? -11.756 -22.099 6.163 1.00 51.53 85 HIS A CA 1
ATOM 617 C C . HIS A 1 85 ? -12.523 -21.437 7.326 1.00 51.53 85 HIS A C 1
ATOM 619 O O . HIS A 1 85 ? -12.087 -21.515 8.469 1.00 51.53 85 HIS A O 1
ATOM 625 N N . ASN A 1 86 ? -13.686 -20.826 7.081 1.00 51.91 86 ASN A N 1
ATOM 626 C CA . ASN A 1 86 ? -14.527 -20.255 8.146 1.00 51.91 86 ASN A CA 1
ATOM 627 C C . ASN A 1 86 ? -15.570 -21.251 8.688 1.00 51.91 86 ASN A C 1
ATOM 629 O O . ASN A 1 86 ? -16.750 -20.923 8.772 1.00 51.91 86 ASN A O 1
ATOM 633 N N . ASN A 1 87 ? -15.153 -22.463 9.060 1.00 51.06 87 ASN A N 1
ATOM 634 C CA . ASN A 1 87 ? -15.970 -23.303 9.942 1.00 51.06 87 ASN A CA 1
ATOM 635 C C . ASN A 1 87 ? -15.106 -24.164 10.868 1.00 51.06 87 ASN A C 1
ATOM 637 O O . ASN A 1 87 ? -15.004 -25.373 10.696 1.00 51.06 87 ASN A O 1
ATOM 641 N N . SER A 1 88 ? -14.430 -23.517 11.809 1.00 48.09 88 SER A N 1
ATOM 642 C CA . SER A 1 88 ? -14.129 -24.068 13.131 1.00 48.09 88 SER A CA 1
ATOM 643 C C . SER A 1 88 ? -13.434 -22.955 13.895 1.00 48.09 88 SER A C 1
ATOM 645 O O . SER A 1 88 ? -12.341 -22.569 13.503 1.00 48.09 88 SER A O 1
ATOM 647 N N . LEU A 1 89 ? -14.132 -22.362 14.860 1.00 55.22 89 LEU A N 1
ATOM 648 C CA . LEU A 1 89 ? -13.648 -21.628 16.042 1.00 55.22 89 LEU A CA 1
ATOM 649 C C . LEU A 1 89 ? -14.838 -20.830 16.608 1.00 55.22 89 LEU A C 1
ATOM 651 O O . LEU A 1 89 ? -14.792 -19.622 16.828 1.00 55.22 89 LEU A O 1
ATOM 655 N N . THR A 1 90 ? -15.943 -21.539 16.814 1.00 48.34 90 THR A N 1
ATOM 656 C CA . THR A 1 90 ? -16.925 -21.201 17.836 1.00 48.34 90 THR A CA 1
ATOM 657 C C . THR A 1 90 ? -16.864 -22.318 18.864 1.00 48.34 90 THR A C 1
ATOM 659 O O . THR A 1 90 ? -16.688 -23.470 18.479 1.00 48.34 90 THR A O 1
ATOM 662 N N . GLU A 1 91 ? -17.081 -21.949 20.125 1.00 33.59 91 GLU A N 1
ATOM 663 C CA . GLU A 1 91 ? -17.225 -22.801 21.316 1.00 33.59 91 GLU A CA 1
ATOM 664 C C . GLU A 1 91 ? -15.940 -23.012 22.127 1.00 33.59 91 GLU A C 1
ATOM 666 O O . GLU A 1 91 ? -14.967 -23.601 21.665 1.00 33.59 91 GLU A O 1
ATOM 671 N N . GLY A 1 92 ? -15.955 -22.527 23.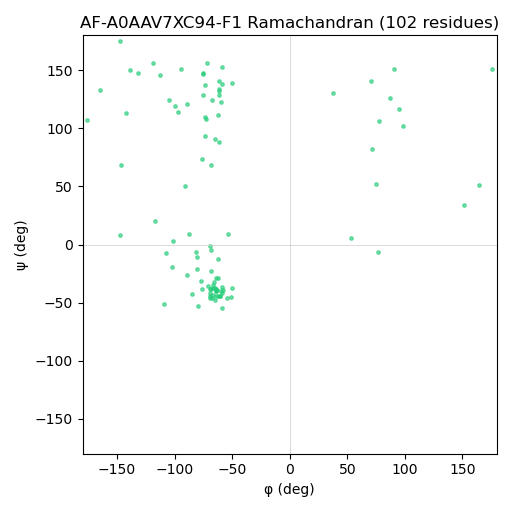378 1.00 35.44 92 GLY A N 1
ATOM 672 C CA . GLY A 1 92 ? -14.961 -22.944 24.367 1.00 35.44 92 GLY A CA 1
ATOM 673 C C . GLY A 1 92 ? -14.579 -21.967 25.475 1.00 35.44 92 GLY A C 1
ATOM 674 O O . GLY A 1 92 ? -13.429 -21.964 25.894 1.00 35.44 92 GLY A O 1
ATOM 675 N N . SER A 1 93 ? -15.494 -21.133 25.967 1.00 46.47 93 SER A N 1
ATOM 676 C CA . SER A 1 93 ? -15.391 -20.582 27.324 1.00 46.47 93 SER A CA 1
ATOM 677 C C . SER A 1 93 ? -15.360 -21.701 28.380 1.00 46.47 93 SER A C 1
ATOM 679 O O . SER A 1 93 ? -16.020 -22.717 28.178 1.00 46.47 93 SER A O 1
ATOM 681 N N . ALA A 1 94 ? -14.735 -21.416 29.531 1.00 39.25 94 ALA A N 1
ATOM 682 C CA . ALA A 1 94 ? -14.692 -22.174 30.798 1.00 39.25 94 ALA A CA 1
ATOM 683 C C . ALA A 1 94 ? -13.419 -23.033 30.980 1.00 39.25 94 ALA A C 1
ATOM 685 O O . ALA A 1 94 ? -13.207 -24.014 30.286 1.00 39.25 94 ALA A O 1
ATOM 686 N N . SER A 1 95 ? -12.447 -22.591 31.783 1.00 42.75 95 SER A N 1
ATOM 687 C CA . SER A 1 95 ? -12.412 -22.629 33.260 1.00 42.75 95 SER A CA 1
ATOM 688 C C . SER A 1 95 ? -11.852 -23.950 33.805 1.00 42.75 95 SER A C 1
ATOM 690 O O . SER A 1 95 ? -12.458 -24.995 33.600 1.00 42.75 95 SER A O 1
ATOM 692 N N . GLN A 1 96 ? -10.825 -23.805 34.657 1.00 42.12 96 GLN A N 1
ATOM 693 C CA . GLN A 1 96 ? -10.328 -24.720 35.707 1.00 42.12 96 GLN A CA 1
ATOM 694 C C . GLN A 1 96 ? -9.248 -25.740 35.307 1.00 42.12 96 GLN A C 1
ATOM 696 O O . GLN A 1 96 ? -9.276 -26.244 34.198 1.00 42.12 96 GLN A O 1
ATOM 701 N N . THR A 1 97 ? -8.325 -26.228 36.144 1.00 37.94 97 THR A N 1
ATOM 702 C CA . THR A 1 97 ? -7.655 -25.877 37.421 1.00 37.94 97 THR A CA 1
ATOM 703 C C . THR A 1 97 ? -6.772 -27.114 37.726 1.00 37.94 97 THR A C 1
ATOM 705 O O . THR A 1 97 ? -7.146 -28.226 37.368 1.00 37.94 97 THR A O 1
ATOM 708 N N . SER A 1 98 ? -5.650 -26.926 38.430 1.00 51.03 98 SER A N 1
ATOM 709 C CA . SER A 1 98 ? -4.925 -27.933 39.239 1.00 51.03 98 SER A CA 1
ATOM 710 C C . SER A 1 98 ? -4.020 -28.995 38.584 1.00 51.03 98 SER A C 1
ATOM 712 O O . SER A 1 98 ? -4.455 -30.014 38.066 1.00 51.03 98 SER A O 1
ATOM 714 N N . THR A 1 99 ? -2.714 -28.750 38.756 1.00 55.41 99 THR A N 1
ATOM 715 C CA . THR A 1 99 ? -1.710 -29.592 39.450 1.00 55.41 99 THR A CA 1
ATOM 716 C C . THR A 1 99 ? -1.779 -31.117 39.330 1.00 55.41 99 THR A C 1
ATOM 718 O O . THR A 1 99 ? -2.737 -31.728 39.787 1.00 55.41 99 THR A O 1
ATOM 721 N N . ASN A 1 100 ? -0.636 -31.729 38.994 1.00 51.84 100 ASN A N 1
ATOM 722 C CA . ASN A 1 100 ? -0.118 -32.847 39.786 1.00 51.84 100 ASN A CA 1
ATOM 723 C C . ASN A 1 100 ? 1.414 -32.794 39.899 1.00 51.84 100 ASN A C 1
ATOM 725 O O . ASN A 1 100 ? 2.155 -32.928 38.930 1.00 51.84 100 ASN A O 1
ATOM 729 N N . PHE A 1 101 ? 1.832 -32.557 41.139 1.00 50.25 101 PHE A N 1
ATOM 730 C CA . PHE A 1 101 ? 3.131 -32.817 41.743 1.00 50.25 101 PHE A CA 1
ATOM 731 C C . PHE A 1 101 ? 3.260 -34.330 41.970 1.00 50.25 101 PHE A C 1
ATOM 733 O O . PHE A 1 101 ? 2.305 -34.922 42.460 1.00 50.25 101 PHE A O 1
ATOM 740 N N . VAL A 1 102 ? 4.410 -34.945 41.675 1.00 53.41 102 VAL A N 1
ATOM 741 C CA . VAL A 1 102 ? 5.002 -36.000 42.521 1.00 53.41 102 VAL A CA 1
ATOM 742 C C . VAL A 1 102 ? 6.463 -36.226 42.130 1.00 53.41 102 VAL A C 1
ATOM 744 O O . VAL A 1 102 ? 6.826 -36.295 40.959 1.00 53.41 102 VAL A O 1
ATOM 747 N N . SER A 1 103 ? 7.268 -36.277 43.181 1.00 49.00 103 SER A N 1
ATOM 748 C CA . SER A 1 103 ? 8.713 -36.426 43.267 1.00 49.00 103 SER A CA 1
ATOM 749 C C . SER A 1 103 ? 9.220 -37.827 42.910 1.00 49.00 103 SER A C 1
ATOM 751 O O . SER A 1 103 ? 8.515 -38.809 43.136 1.00 49.00 103 SER A O 1
ATOM 753 N N . ALA A 1 104 ? 10.487 -37.903 42.496 1.00 48.81 104 ALA A N 1
ATOM 754 C CA . ALA A 1 104 ? 11.487 -38.861 42.981 1.00 48.81 104 ALA A CA 1
ATOM 755 C C . ALA A 1 104 ? 12.885 -38.319 42.653 1.00 48.81 104 ALA A C 1
ATOM 757 O O . ALA A 1 104 ? 13.067 -37.862 41.502 1.00 48.81 104 ALA A O 1
#

Foldseek 3Di:
DDDDPDDPDDDDPVVVVVCVVVDPPPDPPVQQQAAPQPRDTDFPDADPQQSPHGHVDPVSCVVCCVVCVVVSVVNNVVVVVVVPPPPDDPDDDDDDDDDDDDDD

InterPro domains:
  IPR002893 Zinc finger, MYND-type [PF01753] (35-72)
  IPR002893 Zinc finger, MYND-type [PS01360] (35-72)
  IPR002893 Zinc finger, MYND-type [PS50865] (35-72)
  IPR052452 Ankyrin repeat and MYND domain-containing protein 2 [PTHR24150] (10-101)

Solvent-accessible surface area (backbone atoms only — not comparable to full-atom values): 6891 Å² total; per-residue (Å²): 137,84,79,83,86,68,73,93,66,78,76,52,69,67,56,52,51,49,39,61,75,70,43,81,76,74,78,78,61,93,73,66,40,42,12,80,61,81,62,48,73,64,21,81,38,57,42,88,79,30,64,79,51,31,18,68,45,72,65,42,45,57,71,40,34,82,69,42,58,75,51,39,64,58,43,29,56,51,55,66,58,59,74,75,65,87,83,81,89,78,87,78,86,83,84,89,81,84,87,84,89,84,87,134

Secondary structure (DSSP, 8-state):
-------SSPPPHHHHHHHHHH----S--TT----TTT--S---EE-TTT-S-EESSHHHHHHHHHHHHHHHHHHHHHHHHHTT--SS----------------

Mean predicted aligned error: 16.46 Å